Protein AF-A0A1A7XFI3-F1 (afdb_monomer)

InterPro domains:
  IPR007856 Saposin-like type B, region 1 [PF05184] (1-37)
  IPR008139 Saposin B type domain [PS50015] (1-78)
  IPR008139 Saposin B type domain [SM00741] (1-74)
  IPR011001 Saposin-like [SSF47862] (1-75)
  IPR038847 Granulysin-like [PTHR15541] (2-79)

Secondary structure (DSSP, 8-state):
-HHHHHHHHHHHHTTS-TT--HHHHHHHHHHHHHTTGGGHHHHHHHHHHTHHHHHHHHHS---HHHHHHHTTSSPPPP---TT---HHHHHHHHHHHHT-

Nearest PDB structures (foldseek):
  1nkl-assembly1_A  TM=8.766E-01  e=4.001E-03  Sus scrofa
  3bqp-assembly1_A  TM=8.415E-01  e=6.176E-03  Homo sapiens
  3s63-assembly1_A  TM=8.702E-01  e=8.552E-03  Necator americanus

Radius of gyration: 17.19 Å; Cα contacts (8 Å, |Δi|>4): 64; chains: 1; bounding box: 41×38×30 Å

Solvent-accessible surface area (backbone atoms only — not comparable to full-atom values): 5910 Å² total; per-residue (Å²): 102,35,69,59,45,38,55,51,45,49,58,41,58,76,67,48,58,94,82,49,48,64,68,58,47,55,53,42,56,52,55,56,22,68,72,43,64,94,46,23,67,62,38,49,53,50,50,65,76,39,42,66,62,54,43,54,45,68,61,50,89,62,53,55,65,56,53,25,30,80,69,65,41,26,78,68,78,75,78,84,50,96,79,67,89,50,76,66,62,56,49,51,52,52,55,55,60,77,74,108

pLDDT: mean 84.35, std 13.23, range [48.06, 95.44]

Organism: NCBI:txid60296

Foldseek 3Di:
DLVVQLVLVVQLLVPADLQRDLVNSLVSQLVSLVVPVVCNVVSVVLCVVCVVLSSVCSNDPDHSNVSCCVSVVDPDPPPPPVPDPDPVVVVVVVVVVVVD

Mean predicted aligned error: 9.66 Å

Structure (mmCIF, N/CA/C/O backbone):
data_AF-A0A1A7XFI3-F1
#
_entry.id   AF-A0A1A7XFI3-F1
#
loop_
_atom_site.group_PDB
_atom_site.id
_atom_site.type_symbol
_atom_site.label_atom_id
_atom_site.label_alt_id
_atom_site.label_comp_id
_atom_site.label_asym_id
_atom_site.label_entity_id
_atom_site.label_seq_id
_atom_site.pdbx_PDB_ins_code
_atom_site.Cartn_x
_atom_site.Cartn_y
_atom_site.Cartn_z
_atom_site.occupancy
_atom_site.B_iso_or_equiv
_atom_site.auth_seq_id
_atom_site.auth_comp_id
_atom_site.auth_asym_id
_atom_site.auth_atom_id
_atom_site.pdbx_PDB_model_num
ATOM 1 N N . LEU A 1 1 ? 5.497 4.207 -13.224 1.00 81.31 1 LEU A N 1
ATOM 2 C CA . LEU A 1 1 ? 4.551 3.583 -12.266 1.00 81.31 1 LEU A CA 1
ATOM 3 C C . LEU A 1 1 ? 5.078 3.659 -10.831 1.00 81.31 1 LEU A C 1
ATOM 5 O O . LEU A 1 1 ? 4.430 4.281 -9.999 1.00 81.31 1 LEU A O 1
ATOM 9 N N . CYS A 1 2 ? 6.290 3.152 -10.581 1.00 88.31 2 CYS A N 1
ATOM 10 C CA . CYS A 1 2 ? 6.933 3.129 -9.261 1.00 88.31 2 CYS A CA 1
ATOM 11 C C . CYS A 1 2 ? 6.914 4.466 -8.498 1.00 88.31 2 CYS A C 1
ATOM 13 O O . CYS A 1 2 ? 6.498 4.510 -7.345 1.00 88.31 2 CYS A O 1
ATOM 15 N N . TRP A 1 3 ? 7.302 5.579 -9.136 1.00 90.00 3 TRP A N 1
ATOM 16 C CA . TRP A 1 3 ? 7.281 6.904 -8.494 1.00 90.00 3 TRP A CA 1
ATOM 17 C C . TRP A 1 3 ? 5.890 7.293 -7.964 1.00 90.00 3 TRP A C 1
ATOM 19 O O . TRP A 1 3 ? 5.774 7.743 -6.827 1.00 90.00 3 TRP A O 1
ATOM 29 N N . GLY A 1 4 ? 4.837 7.048 -8.752 1.00 86.06 4 GLY A N 1
ATOM 30 C CA . GLY A 1 4 ? 3.459 7.363 -8.371 1.00 86.06 4 GLY A CA 1
ATOM 31 C C . GLY A 1 4 ? 2.961 6.513 -7.203 1.00 86.06 4 GLY A C 1
ATOM 32 O O . GLY A 1 4 ? 2.362 7.055 -6.278 1.00 86.06 4 GLY A O 1
ATOM 33 N N . CYS A 1 5 ? 3.277 5.213 -7.198 1.00 90.75 5 CYS A N 1
ATOM 34 C CA . CYS A 1 5 ? 2.975 4.343 -6.059 1.00 90.75 5 CYS A CA 1
ATOM 35 C C . CYS A 1 5 ? 3.663 4.845 -4.784 1.00 90.75 5 CYS A C 1
ATOM 37 O O . CYS A 1 5 ? 3.000 5.052 -3.768 1.00 90.75 5 CYS A O 1
ATOM 39 N N . LYS A 1 6 ? 4.968 5.151 -4.858 1.00 93.06 6 LYS A N 1
ATOM 40 C CA . LYS A 1 6 ? 5.721 5.643 -3.697 1.00 93.06 6 LYS A CA 1
ATOM 41 C C . LYS A 1 6 ? 5.152 6.949 -3.149 1.00 93.06 6 LYS A C 1
ATOM 43 O O . LYS A 1 6 ? 5.017 7.107 -1.940 1.00 93.06 6 LYS A O 1
ATOM 48 N N . TRP A 1 7 ? 4.807 7.886 -4.028 1.00 90.75 7 TRP A N 1
ATOM 49 C CA . TRP A 1 7 ? 4.205 9.151 -3.615 1.00 90.75 7 TRP A CA 1
ATOM 50 C C . TRP A 1 7 ? 2.848 8.939 -2.925 1.00 90.75 7 TRP A C 1
ATOM 52 O O . TRP A 1 7 ? 2.613 9.487 -1.846 1.00 90.75 7 TRP A O 1
ATOM 62 N N . ALA A 1 8 ? 1.983 8.107 -3.512 1.00 89.62 8 ALA A N 1
ATOM 63 C CA . ALA A 1 8 ? 0.657 7.820 -2.975 1.00 89.62 8 ALA A CA 1
ATOM 64 C C . ALA A 1 8 ? 0.736 7.127 -1.608 1.00 89.62 8 ALA A C 1
ATOM 66 O O . ALA A 1 8 ? 0.113 7.585 -0.651 1.00 89.62 8 ALA A O 1
ATOM 67 N N . LEU A 1 9 ? 1.548 6.075 -1.483 1.00 92.75 9 LEU A N 1
ATOM 68 C CA . LEU A 1 9 ? 1.673 5.326 -0.234 1.00 92.75 9 LEU A CA 1
ATOM 69 C C . LEU A 1 9 ? 2.389 6.113 0.863 1.00 92.75 9 LEU A C 1
ATOM 71 O O . LEU A 1 9 ? 2.007 5.993 2.023 1.00 92.75 9 LEU A O 1
ATOM 75 N N . LYS A 1 10 ? 3.330 7.005 0.522 1.00 92.50 10 LYS A N 1
ATOM 76 C CA . LYS A 1 10 ? 3.884 7.958 1.497 1.00 92.50 10 LYS A CA 1
ATOM 77 C C . LYS A 1 10 ? 2.787 8.857 2.078 1.00 92.50 10 LYS A C 1
ATOM 79 O O . LYS A 1 10 ? 2.738 9.061 3.285 1.00 92.50 10 LYS A O 1
ATOM 84 N N . LYS A 1 11 ? 1.863 9.354 1.245 1.00 90.81 11 LYS A N 1
ATOM 85 C CA . LYS A 1 11 ? 0.699 10.120 1.727 1.00 90.81 11 LYS A CA 1
ATOM 86 C C . LYS A 1 11 ? -0.243 9.295 2.599 1.00 90.81 11 LYS A C 1
ATOM 88 O O . LYS A 1 11 ? -0.818 9.849 3.530 1.00 90.81 11 LYS A O 1
ATOM 93 N N . VAL A 1 12 ? -0.431 8.013 2.289 1.00 92.44 12 VAL A N 1
ATOM 94 C CA . VAL A 1 12 ? -1.251 7.120 3.115 1.00 92.44 12 VAL A CA 1
ATOM 95 C C . VAL A 1 12 ? -0.586 6.916 4.475 1.00 92.44 12 VAL A C 1
ATOM 97 O O . VAL A 1 12 ? -1.197 7.283 5.474 1.00 92.44 12 VAL A O 1
ATOM 100 N N . LYS A 1 13 ? 0.675 6.456 4.515 1.00 90.69 13 LYS A N 1
ATOM 101 C CA . LYS A 1 13 ? 1.441 6.200 5.752 1.00 90.69 13 LYS A CA 1
ATOM 102 C C . LYS A 1 13 ? 1.628 7.425 6.644 1.00 90.69 13 LYS A C 1
ATOM 104 O O . LYS A 1 13 ? 1.627 7.290 7.854 1.00 90.69 13 LYS A O 1
ATOM 109 N N . ASN A 1 14 ? 1.727 8.623 6.073 1.00 88.94 14 ASN A N 1
ATOM 110 C CA . ASN A 1 14 ? 1.800 9.855 6.865 1.00 88.94 14 ASN A CA 1
ATOM 111 C C . ASN A 1 14 ? 0.495 10.187 7.610 1.00 88.94 14 ASN A C 1
ATOM 113 O O . ASN A 1 14 ? 0.494 11.067 8.464 1.00 88.94 14 ASN A O 1
ATOM 117 N N . VAL A 1 15 ? -0.623 9.565 7.230 1.00 86.31 15 VAL A N 1
ATOM 118 C CA . VAL A 1 15 ? -1.946 9.853 7.797 1.00 86.31 15 VAL A CA 1
ATOM 119 C C . VAL A 1 15 ? -2.481 8.679 8.603 1.00 86.31 15 VAL A C 1
ATOM 121 O O . VAL A 1 15 ? -3.174 8.898 9.593 1.00 86.31 15 VAL A O 1
ATOM 124 N N . ILE A 1 16 ? -2.196 7.447 8.184 1.00 86.38 16 ILE A N 1
ATOM 125 C CA . ILE A 1 16 ? -2.567 6.267 8.957 1.00 86.38 16 ILE A CA 1
ATOM 126 C C . ILE A 1 16 ? -1.575 6.105 10.122 1.00 86.38 16 ILE A C 1
ATOM 128 O O . ILE A 1 16 ? -0.366 6.086 9.917 1.00 86.38 16 ILE A O 1
ATOM 132 N N . GLY A 1 17 ? -2.080 6.073 11.357 1.00 78.38 17 GLY A N 1
ATOM 133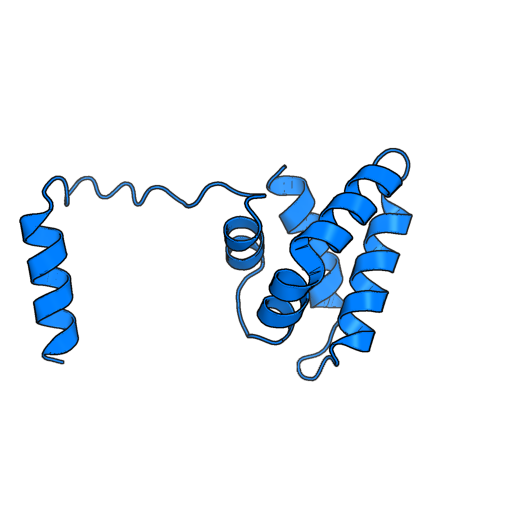 C CA . GLY A 1 17 ? -1.258 5.818 12.547 1.00 78.38 17 GLY A CA 1
ATOM 134 C C . GLY A 1 17 ? -0.842 4.346 12.655 1.00 78.38 17 GLY A C 1
ATOM 135 O O . GLY A 1 17 ? -1.303 3.516 11.878 1.00 78.38 17 GLY A O 1
ATOM 136 N N . GLN A 1 18 ? -0.021 4.001 13.654 1.00 75.81 18 GLN A N 1
ATOM 137 C CA . GLN A 1 18 ? 0.468 2.623 13.868 1.00 75.81 18 GLN A CA 1
ATOM 138 C C . GLN A 1 18 ? -0.644 1.579 14.082 1.00 75.81 18 GLN A C 1
ATOM 140 O O . GLN A 1 18 ? -0.426 0.408 13.813 1.00 75.81 18 GLN A O 1
ATOM 145 N N . ASN A 1 19 ? -1.842 1.998 14.504 1.00 80.19 19 ASN A N 1
ATOM 146 C CA . ASN A 1 19 ? -2.993 1.120 14.759 1.00 80.19 19 ASN A CA 1
ATOM 147 C C . ASN A 1 19 ? -4.133 1.370 13.761 1.00 80.19 19 ASN A C 1
ATOM 149 O O . ASN A 1 19 ? -5.301 1.498 14.135 1.00 80.19 19 ASN A O 1
ATOM 153 N N . ALA A 1 20 ? -3.793 1.545 12.486 1.00 87.56 20 ALA A N 1
ATOM 154 C CA . ALA A 1 20 ? -4.778 1.801 11.450 1.00 87.56 20 ALA A CA 1
ATOM 155 C C . ALA A 1 20 ? -5.647 0.563 11.197 1.00 87.56 20 ALA A C 1
ATOM 157 O O . ALA A 1 20 ? -5.149 -0.514 10.883 1.00 87.56 20 ALA A O 1
ATOM 158 N N . THR A 1 21 ? -6.968 0.724 11.285 1.00 91.19 21 THR A N 1
ATOM 159 C CA . THR A 1 21 ? -7.900 -0.343 10.905 1.00 91.19 21 THR A CA 1
ATOM 160 C C . THR A 1 21 ? -7.942 -0.495 9.388 1.00 91.19 21 THR A C 1
ATOM 162 O O . THR A 1 21 ? -7.758 0.487 8.656 1.00 91.19 21 THR A O 1
ATOM 165 N N . SER A 1 22 ? -8.274 -1.695 8.903 1.00 92.62 22 SER A N 1
ATOM 166 C CA . SER A 1 22 ? -8.470 -1.962 7.472 1.00 92.62 22 SER A CA 1
ATOM 167 C C . SER A 1 22 ? -9.433 -0.963 6.827 1.00 92.62 22 SER A C 1
ATOM 169 O O . SER A 1 22 ? -9.168 -0.453 5.742 1.00 92.62 22 SER A O 1
ATOM 171 N N . GLU A 1 23 ? -10.517 -0.600 7.516 1.00 93.19 23 GLU A N 1
ATOM 172 C CA . GLU A 1 23 ? -11.474 0.395 7.027 1.00 93.19 23 GLU A CA 1
ATOM 173 C C . GLU A 1 23 ? -10.833 1.783 6.851 1.00 93.19 23 GLU A C 1
ATOM 175 O O . GLU A 1 23 ? -11.011 2.425 5.809 1.00 93.19 23 GLU A O 1
ATOM 180 N N . SER A 1 24 ? -10.034 2.232 7.828 1.00 92.75 24 SER A N 1
ATOM 181 C CA . SER A 1 24 ? -9.328 3.518 7.749 1.00 92.75 24 SER A CA 1
ATOM 182 C C . SER A 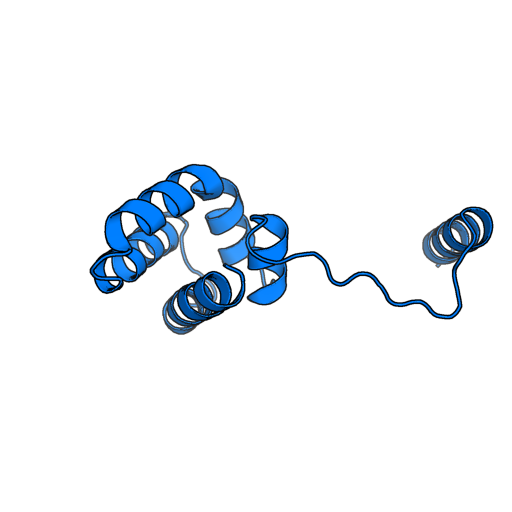1 24 ? -8.334 3.553 6.581 1.00 92.75 24 SER A C 1
ATOM 184 O O . SER A 1 24 ? -8.257 4.552 5.856 1.00 92.75 24 SER A O 1
ATOM 186 N N . ILE A 1 25 ? -7.643 2.434 6.334 1.00 94.56 25 ILE A N 1
ATOM 187 C CA . ILE A 1 25 ? -6.688 2.264 5.237 1.00 94.56 25 ILE A CA 1
ATOM 188 C C . ILE A 1 25 ? -7.409 2.334 3.890 1.00 94.56 25 ILE A C 1
ATOM 190 O O . ILE A 1 25 ? -7.037 3.134 3.028 1.00 94.56 25 ILE A O 1
ATOM 194 N N . ILE A 1 26 ? -8.487 1.561 3.723 1.00 95.00 26 ILE A N 1
ATOM 195 C CA . ILE A 1 26 ? -9.304 1.545 2.500 1.00 95.00 26 ILE A CA 1
ATOM 196 C C . ILE A 1 26 ? -9.831 2.950 2.196 1.00 95.00 26 ILE A C 1
ATOM 198 O O . ILE A 1 26 ? -9.740 3.423 1.057 1.00 95.00 26 ILE A O 1
ATOM 202 N N . LYS A 1 27 ? -10.364 3.643 3.210 1.00 94.69 27 LYS A N 1
ATOM 203 C CA . LYS A 1 27 ? -10.852 5.018 3.068 1.00 94.69 27 LYS A CA 1
ATOM 204 C C . LYS A 1 27 ? -9.733 5.943 2.599 1.00 94.69 27 LYS A C 1
ATOM 206 O O . LYS A 1 27 ? -9.936 6.720 1.662 1.00 94.69 27 LYS A O 1
ATOM 211 N N . LYS A 1 28 ? -8.539 5.837 3.191 1.00 93.88 28 LYS A N 1
ATOM 212 C CA . LYS A 1 28 ? -7.420 6.717 2.849 1.00 93.88 28 LYS A CA 1
ATOM 213 C C . LYS A 1 28 ? -6.865 6.461 1.450 1.00 93.88 28 LYS A C 1
ATOM 215 O O . LYS A 1 28 ? -6.597 7.429 0.738 1.00 93.88 28 LYS A O 1
ATOM 220 N N . LEU A 1 29 ? -6.758 5.201 1.030 1.00 95.00 29 LEU A N 1
ATOM 221 C CA . LEU A 1 29 ? -6.368 4.830 -0.333 1.00 95.00 29 LEU A CA 1
ATOM 222 C C . LEU A 1 29 ? -7.305 5.464 -1.371 1.00 95.00 29 LEU A C 1
ATOM 224 O O . LEU A 1 29 ? -6.840 6.099 -2.319 1.00 95.00 29 LEU A O 1
ATOM 228 N N . LYS A 1 30 ? -8.624 5.384 -1.144 1.00 94.62 30 LYS A N 1
ATOM 229 C CA . LYS A 1 30 ? -9.631 6.024 -2.007 1.00 94.62 30 LYS A CA 1
ATOM 230 C C . LYS A 1 30 ? -9.470 7.546 -2.042 1.00 94.62 30 LYS A C 1
ATOM 232 O O . LYS A 1 30 ? -9.418 8.121 -3.125 1.00 94.62 30 LYS A O 1
ATOM 237 N N . THR A 1 31 ? -9.300 8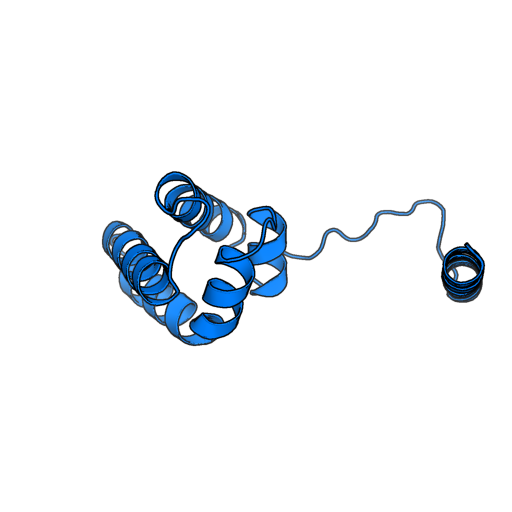.185 -0.879 1.00 94.06 31 THR A N 1
ATOM 238 C CA . THR A 1 31 ? -9.082 9.641 -0.793 1.00 94.06 31 THR A CA 1
ATOM 239 C C . THR A 1 31 ? -7.842 10.088 -1.567 1.00 94.06 31 THR A C 1
ATOM 241 O O . THR A 1 31 ? -7.874 11.121 -2.229 1.00 94.06 31 THR A O 1
ATOM 244 N N . VAL A 1 32 ? -6.742 9.331 -1.512 1.00 92.50 32 VAL A N 1
ATOM 245 C CA . VAL A 1 32 ? -5.537 9.654 -2.292 1.00 92.50 32 VAL A CA 1
ATOM 246 C C . VAL A 1 32 ? -5.807 9.528 -3.793 1.00 92.50 32 VAL A C 1
ATOM 248 O O . VAL A 1 32 ? -5.369 10.393 -4.549 1.00 92.50 32 VAL A O 1
ATOM 251 N N . CYS A 1 33 ? -6.578 8.527 -4.232 1.00 92.69 33 CYS A N 1
ATOM 252 C CA . CYS A 1 33 ? -6.976 8.414 -5.636 1.00 92.69 33 CYS A CA 1
ATOM 253 C C . CYS A 1 33 ? -7.832 9.588 -6.122 1.00 92.69 33 CYS A C 1
ATOM 255 O O . CYS A 1 33 ? -7.679 10.021 -7.264 1.00 92.69 33 CYS A O 1
ATOM 257 N N . ASP A 1 34 ? -8.694 10.140 -5.270 1.00 94.06 34 ASP A N 1
ATOM 258 C CA . ASP A 1 34 ? -9.531 11.289 -5.627 1.00 94.06 34 ASP A CA 1
ATOM 259 C C . ASP A 1 34 ? -8.720 12.573 -5.865 1.00 94.06 34 ASP A C 1
ATOM 261 O O . ASP A 1 34 ? -9.157 13.443 -6.616 1.00 94.06 34 ASP A O 1
ATOM 265 N N . GLN A 1 35 ? -7.509 12.664 -5.305 1.00 90.69 35 GLN A N 1
ATOM 266 C CA . GLN A 1 35 ? -6.596 13.801 -5.479 1.00 90.69 35 GLN A CA 1
ATOM 267 C C . GLN A 1 35 ? -5.776 13.747 -6.780 1.00 90.69 35 GLN A C 1
ATOM 269 O O . GLN A 1 35 ? -5.024 14.675 -7.064 1.00 90.69 35 GLN A O 1
ATOM 274 N N . LEU A 1 36 ? -5.883 12.673 -7.569 1.00 86.31 36 LEU A N 1
ATOM 275 C CA . LEU A 1 36 ? -5.006 12.420 -8.720 1.00 86.31 36 LEU A CA 1
ATOM 276 C C . LEU A 1 36 ? -5.548 12.927 -10.068 1.00 86.31 36 LEU A C 1
ATOM 278 O O . LEU A 1 36 ? -5.018 12.549 -11.115 1.00 86.31 36 LEU A O 1
ATOM 282 N N . GLY A 1 37 ? -6.581 13.777 -10.067 1.00 90.88 37 GLY A N 1
ATOM 283 C CA . GLY A 1 37 ? -7.109 14.427 -11.274 1.00 90.88 37 GLY A CA 1
ATOM 284 C C . GLY A 1 37 ? -7.374 13.431 -12.410 1.00 90.88 37 GLY A C 1
ATOM 285 O O . GLY A 1 37 ? -8.143 12.485 -12.248 1.00 90.88 37 GLY A O 1
ATOM 286 N N . LEU A 1 38 ? -6.679 13.598 -13.541 1.00 92.62 38 LEU A N 1
ATOM 287 C CA . LEU A 1 38 ? -6.796 12.727 -14.723 1.00 92.62 38 LEU A CA 1
ATOM 288 C C . LEU A 1 38 ? -6.476 11.245 -14.447 1.00 92.62 38 LEU A C 1
ATOM 290 O O . LEU A 1 38 ? -6.967 10.361 -15.146 1.00 92.62 38 LEU A O 1
ATOM 294 N N . LEU A 1 39 ? -5.680 10.945 -13.418 1.00 88.81 39 LEU A N 1
ATOM 295 C CA . LEU A 1 39 ? -5.308 9.576 -13.051 1.00 88.81 39 LEU A CA 1
ATOM 296 C C . LEU A 1 39 ? -6.279 8.931 -12.050 1.00 88.81 39 LEU A C 1
ATOM 298 O O . LEU A 1 39 ? -6.094 7.759 -11.717 1.00 88.81 39 LEU A O 1
ATOM 302 N N . LYS A 1 40 ? -7.325 9.642 -11.602 1.00 92.75 40 LYS A N 1
ATOM 303 C CA . LYS A 1 40 ? -8.300 9.168 -10.602 1.00 92.75 40 LYS A CA 1
ATOM 304 C C . LYS A 1 40 ? -8.846 7.776 -10.925 1.00 92.75 40 LYS A C 1
ATOM 306 O O . LYS A 1 40 ? -8.749 6.870 -10.101 1.00 92.75 40 LYS A O 1
ATOM 311 N N . SER A 1 41 ? -9.374 7.583 -12.136 1.00 94.38 41 SER A N 1
ATOM 312 C CA . SER A 1 41 ? -9.967 6.301 -12.556 1.00 94.38 41 SER A CA 1
ATOM 313 C C . SER A 1 41 ? -8.939 5.161 -12.550 1.00 94.38 41 SER A C 1
ATOM 315 O O . SER A 1 41 ? -9.184 4.083 -12.006 1.00 94.38 41 SER A O 1
ATOM 317 N N . LYS A 1 42 ? -7.733 5.423 -13.070 1.00 90.94 42 LYS A N 1
ATOM 318 C CA . LYS A 1 42 ? -6.638 4.445 -13.100 1.00 90.94 42 LYS A CA 1
ATOM 319 C C . LYS A 1 42 ? -6.158 4.080 -11.691 1.00 90.94 42 LYS A C 1
ATOM 321 O O . LYS A 1 42 ? -5.885 2.911 -11.437 1.00 90.94 42 LYS A O 1
ATOM 326 N N . CYS A 1 43 ? -6.110 5.051 -10.777 1.00 92.38 43 CYS A N 1
ATOM 327 C CA . CYS A 1 43 ? -5.770 4.820 -9.374 1.00 92.38 43 CYS A CA 1
ATOM 328 C C . CYS A 1 43 ? -6.812 3.949 -8.676 1.00 92.38 43 CYS A C 1
ATOM 330 O O . CYS A 1 43 ? -6.451 2.949 -8.068 1.00 92.38 43 CYS A O 1
ATOM 332 N N . HIS A 1 44 ? -8.102 4.271 -8.812 1.00 94.75 44 HIS A N 1
ATOM 333 C CA . HIS A 1 44 ? -9.170 3.468 -8.206 1.00 94.75 44 HIS A CA 1
ATOM 334 C C . HIS A 1 44 ? -9.174 2.033 -8.733 1.00 94.75 44 HIS A C 1
ATOM 336 O O . HIS A 1 44 ? -9.358 1.098 -7.957 1.00 94.75 44 HIS A O 1
ATOM 342 N N . LYS A 1 45 ? -8.904 1.836 -10.031 1.00 94.75 45 LYS A N 1
ATOM 343 C CA . LYS A 1 45 ? -8.763 0.494 -10.611 1.00 94.75 45 LYS A CA 1
ATOM 344 C C . LYS A 1 45 ? -7.593 -0.277 -9.989 1.00 94.75 45 LYS A C 1
ATOM 346 O O . LYS A 1 45 ? -7.774 -1.438 -9.642 1.00 94.75 45 LYS A O 1
ATOM 351 N N . PHE A 1 46 ? -6.446 0.378 -9.802 1.00 91.12 46 PHE A N 1
ATOM 352 C CA . PHE A 1 46 ? -5.275 -0.200 -9.137 1.00 91.12 46 PHE A CA 1
ATOM 353 C C . PHE A 1 46 ? -5.549 -0.533 -7.662 1.00 91.12 46 PHE A C 1
ATOM 355 O O . PHE A 1 46 ? -5.318 -1.654 -7.225 1.00 91.12 46 PHE A O 1
ATOM 362 N N . VAL A 1 47 ? -6.107 0.404 -6.890 1.00 94.06 47 VAL A N 1
ATOM 363 C CA . VAL A 1 47 ? -6.457 0.161 -5.480 1.00 94.06 47 VAL A CA 1
ATOM 364 C C . VAL A 1 47 ? -7.442 -0.996 -5.361 1.00 94.06 47 VAL A C 1
ATOM 366 O O . VAL A 1 47 ? -7.283 -1.833 -4.484 1.00 94.06 47 VAL A O 1
ATOM 369 N N . LYS A 1 48 ? -8.428 -1.089 -6.261 1.00 95.44 48 LYS A N 1
ATOM 370 C CA . LYS A 1 48 ? -9.385 -2.199 -6.274 1.00 95.44 48 LYS A CA 1
ATOM 371 C C . LYS A 1 48 ? -8.716 -3.542 -6.587 1.00 95.44 48 LYS A C 1
ATOM 373 O O . LYS A 1 48 ? -9.063 -4.526 -5.946 1.00 95.44 48 LYS A O 1
ATOM 378 N N . SER A 1 49 ? -7.786 -3.598 -7.544 1.00 95.25 49 SER A N 1
ATOM 379 C CA . SER A 1 49 ? -7.115 -4.853 -7.922 1.00 95.25 49 SER A CA 1
ATOM 380 C C . SER A 1 49 ? -6.092 -5.335 -6.895 1.00 95.25 49 SER A C 1
ATOM 382 O O . SER A 1 49 ? -5.800 -6.524 -6.861 1.00 95.25 49 SER A O 1
ATOM 384 N N . HIS A 1 50 ? -5.571 -4.439 -6.054 1.00 94.38 50 HIS A N 1
ATOM 385 C CA . HIS A 1 50 ? -4.542 -4.753 -5.058 1.00 94.38 50 HIS A CA 1
ATOM 386 C C . HIS A 1 50 ? -5.005 -4.520 -3.614 1.00 94.38 50 HIS A C 1
ATOM 388 O O . HIS A 1 50 ? -4.169 -4.407 -2.725 1.00 94.38 50 HIS A O 1
ATOM 394 N N . LEU A 1 51 ? -6.316 -4.421 -3.359 1.00 94.00 51 LEU A N 1
ATOM 395 C CA . LEU A 1 51 ? -6.827 -3.954 -2.065 1.00 94.00 51 LEU A CA 1
ATOM 396 C C . LEU A 1 51 ? -6.377 -4.829 -0.891 1.00 94.00 51 LEU A C 1
ATOM 398 O O . LEU A 1 51 ? -6.000 -4.282 0.136 1.00 94.00 51 LEU A O 1
ATOM 402 N N . GLY A 1 52 ? -6.401 -6.156 -1.057 1.00 94.06 52 GLY A N 1
ATOM 403 C CA . GLY A 1 52 ? -5.958 -7.100 -0.027 1.00 94.06 52 GLY A CA 1
ATOM 404 C C . GLY A 1 52 ? -4.497 -6.873 0.353 1.00 94.06 52 GLY A C 1
ATOM 405 O O . GLY A 1 52 ? -4.223 -6.517 1.492 1.00 94.06 52 GLY A O 1
ATOM 406 N N . VAL A 1 53 ? -3.601 -6.945 -0.639 1.00 94.31 53 VAL A N 1
ATOM 407 C CA . VAL A 1 53 ? -2.157 -6.703 -0.469 1.00 94.31 53 VAL A CA 1
ATOM 408 C C . VAL A 1 53 ? -1.897 -5.326 0.141 1.00 94.31 53 VAL A C 1
ATOM 410 O O . VAL A 1 53 ? -1.141 -5.195 1.089 1.00 94.31 53 VAL A O 1
ATOM 413 N N . LEU A 1 54 ? -2.561 -4.278 -0.356 1.00 94.94 54 LEU A N 1
ATOM 414 C CA . LEU A 1 54 ? -2.391 -2.926 0.175 1.00 94.94 54 LEU A CA 1
ATOM 415 C C . LEU A 1 54 ? -2.833 -2.810 1.635 1.00 94.94 54 LEU A C 1
ATOM 417 O O . LEU A 1 54 ? -2.193 -2.087 2.385 1.00 94.94 54 LEU A O 1
ATOM 421 N N . VAL A 1 55 ? -3.930 -3.455 2.035 1.00 94.25 55 VAL A N 1
ATOM 422 C CA . VAL A 1 55 ? -4.401 -3.417 3.426 1.00 94.25 55 VAL A CA 1
ATOM 423 C C . VAL A 1 55 ? -3.450 -4.183 4.332 1.00 94.25 55 VAL A C 1
ATOM 425 O O . VAL A 1 55 ? -3.058 -3.639 5.356 1.00 94.25 55 VAL A O 1
ATOM 428 N N . GLU A 1 56 ? -3.058 -5.391 3.938 1.00 92.50 56 GLU A N 1
ATOM 429 C CA . GLU A 1 56 ? -2.114 -6.231 4.674 1.00 92.50 56 GLU A CA 1
ATOM 430 C C . GLU A 1 56 ? -0.791 -5.490 4.914 1.00 92.50 56 GLU A C 1
ATOM 432 O O . GLU A 1 56 ? -0.439 -5.186 6.051 1.00 92.50 56 GLU A O 1
ATOM 437 N N . GLU A 1 57 ? -0.137 -5.042 3.848 1.00 92.44 57 GLU A N 1
ATOM 438 C CA . GLU A 1 57 ? 1.157 -4.348 3.898 1.00 92.44 57 GLU A CA 1
ATOM 439 C C . GLU A 1 57 ? 1.104 -2.980 4.606 1.00 92.44 57 GLU A C 1
ATOM 441 O O . GLU A 1 57 ? 2.102 -2.464 5.105 1.00 92.44 57 GLU A O 1
ATOM 446 N N . LEU A 1 58 ? -0.059 -2.320 4.632 1.00 91.69 58 LEU A N 1
ATOM 447 C CA . LEU A 1 58 ? -0.224 -1.058 5.361 1.00 91.69 58 LEU A CA 1
ATOM 448 C C . LEU A 1 58 ? -0.544 -1.266 6.846 1.00 91.69 58 LEU A C 1
ATOM 450 O O . LEU A 1 58 ? -0.475 -0.291 7.596 1.00 91.69 58 LEU A O 1
ATOM 454 N N . THR A 1 59 ? -0.865 -2.493 7.268 1.00 90.25 59 THR A N 1
ATOM 455 C CA . THR A 1 59 ? -0.953 -2.874 8.688 1.00 90.25 59 THR A CA 1
ATOM 456 C C . THR A 1 59 ? 0.378 -3.353 9.268 1.00 90.25 59 THR A C 1
ATOM 458 O O . THR A 1 59 ? 0.519 -3.420 10.487 1.00 90.25 59 THR A O 1
ATOM 461 N N . THR A 1 60 ? 1.371 -3.632 8.423 1.00 87.38 60 THR A N 1
ATOM 462 C CA . THR A 1 60 ? 2.730 -4.002 8.833 1.00 87.38 60 THR A CA 1
ATOM 463 C C . THR A 1 60 ? 3.665 -2.784 8.883 1.00 87.38 60 THR A C 1
ATOM 465 O O . THR A 1 60 ? 3.323 -1.640 8.547 1.00 87.38 60 THR A O 1
ATOM 468 N N . THR A 1 61 ? 4.910 -3.026 9.292 1.00 84.50 61 THR A N 1
ATOM 469 C CA . THR A 1 61 ? 5.984 -2.025 9.307 1.00 84.50 61 THR A CA 1
ATOM 470 C C . THR A 1 61 ? 6.673 -1.839 7.950 1.00 84.50 61 THR A C 1
ATOM 472 O O . THR A 1 61 ? 7.644 -1.087 7.877 1.00 84.50 61 THR A O 1
ATOM 475 N N . ASP A 1 62 ? 6.178 -2.460 6.875 1.00 88.00 62 ASP A N 1
ATOM 476 C CA . ASP A 1 62 ? 6.882 -2.529 5.588 1.00 88.00 62 ASP A CA 1
ATOM 477 C C . ASP A 1 62 ? 7.109 -1.162 4.957 1.00 88.00 62 ASP A C 1
ATOM 479 O O . ASP A 1 62 ? 6.217 -0.317 4.889 1.00 88.00 62 ASP A O 1
ATOM 483 N N . ASP A 1 63 ? 8.309 -0.885 4.465 1.00 92.00 63 ASP A N 1
ATOM 484 C CA . ASP A 1 63 ? 8.569 0.416 3.867 1.00 92.00 63 ASP A CA 1
ATOM 485 C C . ASP A 1 63 ? 7.792 0.597 2.547 1.00 92.00 63 ASP A C 1
ATOM 487 O O . ASP A 1 63 ? 7.469 -0.346 1.828 1.00 92.00 63 ASP A O 1
ATOM 491 N N . VAL A 1 64 ? 7.523 1.852 2.184 1.00 94.00 64 VAL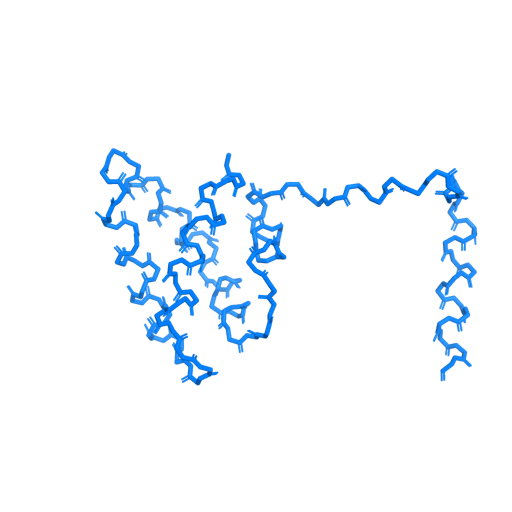 A N 1
ATOM 492 C CA . VAL A 1 64 ? 6.733 2.213 0.994 1.00 94.00 64 VAL A CA 1
ATOM 493 C C . VAL A 1 64 ? 7.229 1.543 -0.296 1.00 94.00 64 VAL A C 1
ATOM 495 O O . VAL A 1 64 ? 6.426 1.262 -1.188 1.00 94.00 64 VAL A O 1
ATOM 498 N N . ARG A 1 65 ? 8.541 1.319 -0.448 1.00 94.12 65 ARG A N 1
ATOM 499 C CA . ARG A 1 65 ? 9.082 0.684 -1.651 1.00 94.12 65 ARG A CA 1
ATOM 500 C C . ARG A 1 65 ? 8.685 -0.786 -1.706 1.00 94.12 65 ARG A C 1
ATOM 502 O O . ARG A 1 65 ? 8.314 -1.224 -2.792 1.00 94.12 65 ARG A O 1
ATOM 509 N N . THR A 1 66 ? 8.760 -1.499 -0.588 1.00 93.88 66 THR A N 1
ATOM 510 C CA . THR A 1 66 ? 8.404 -2.921 -0.483 1.00 93.88 66 THR A CA 1
ATOM 511 C C . THR A 1 66 ? 6.959 -3.150 -0.912 1.00 93.88 66 THR A C 1
ATOM 513 O O . THR A 1 66 ? 6.727 -3.864 -1.886 1.00 93.88 66 THR A O 1
ATOM 516 N N . ILE A 1 67 ? 6.020 -2.370 -0.374 1.00 94.12 67 ILE A N 1
ATOM 517 C CA . ILE A 1 67 ? 4.603 -2.421 -0.778 1.00 94.12 67 ILE A CA 1
ATOM 518 C C . ILE A 1 67 ? 4.435 -2.176 -2.290 1.00 94.12 67 ILE A C 1
ATOM 520 O O . ILE A 1 67 ? 3.664 -2.839 -2.991 1.00 94.12 67 ILE A O 1
ATOM 524 N N . CYS A 1 68 ? 5.180 -1.214 -2.846 1.00 93.00 68 CYS A N 1
ATOM 525 C CA . CYS A 1 68 ? 5.134 -0.934 -4.279 1.00 93.00 68 CYS A CA 1
ATOM 526 C C . CYS A 1 68 ? 5.757 -2.040 -5.145 1.00 93.00 68 CYS A C 1
ATOM 528 O O . CYS A 1 68 ? 5.392 -2.148 -6.314 1.00 93.00 68 CYS A O 1
ATOM 530 N N . VAL A 1 69 ? 6.690 -2.838 -4.624 1.00 93.88 69 VAL A N 1
ATOM 531 C CA . VAL A 1 69 ? 7.207 -4.035 -5.305 1.00 93.88 69 VAL A CA 1
ATOM 532 C C . VAL A 1 69 ? 6.176 -5.160 -5.240 1.00 93.88 69 VAL A C 1
ATOM 534 O O . VAL A 1 69 ? 5.854 -5.727 -6.281 1.00 93.88 69 VAL A O 1
ATOM 537 N N . ASN A 1 70 ? 5.577 -5.399 -4.072 1.00 91.31 70 ASN A N 1
ATOM 538 C CA . ASN A 1 70 ? 4.597 -6.472 -3.851 1.00 91.31 70 ASN A CA 1
ATOM 539 C C . ASN A 1 70 ? 3.303 -6.261 -4.657 1.00 91.31 70 ASN A C 1
ATOM 541 O O . ASN A 1 70 ? 2.650 -7.207 -5.087 1.00 91.31 70 ASN A O 1
ATOM 545 N N . THR A 1 71 ? 2.972 -5.006 -4.968 1.00 90.50 71 THR A N 1
ATOM 546 C CA . THR A 1 71 ? 1.867 -4.645 -5.874 1.00 90.50 71 THR A CA 1
ATOM 547 C C . THR A 1 71 ? 2.267 -4.568 -7.356 1.00 90.50 71 THR A C 1
ATOM 549 O O . THR A 1 71 ? 1.454 -4.186 -8.198 1.00 90.50 71 THR A O 1
ATOM 552 N N . GLY A 1 72 ? 3.519 -4.887 -7.704 1.00 90.44 72 GLY A N 1
ATOM 553 C CA . GLY A 1 72 ? 4.045 -4.853 -9.076 1.00 90.44 72 GLY A CA 1
ATOM 554 C C . GLY A 1 72 ? 4.249 -3.445 -9.654 1.00 90.44 72 GLY A C 1
ATOM 555 O O . GLY A 1 72 ? 4.566 -3.286 -10.834 1.00 90.44 72 GLY A O 1
ATOM 556 N N . ALA A 1 73 ? 4.077 -2.392 -8.851 1.00 89.81 73 ALA A N 1
ATOM 557 C CA . ALA A 1 73 ? 4.230 -1.008 -9.291 1.00 89.81 73 ALA A CA 1
ATOM 558 C C . ALA A 1 73 ? 5.703 -0.587 -9.460 1.00 89.81 73 ALA A C 1
ATOM 560 O O . ALA A 1 73 ? 6.019 0.281 -10.286 1.00 89.81 73 ALA A O 1
ATOM 561 N N . CYS A 1 74 ? 6.596 -1.188 -8.677 1.00 92.44 74 CYS A N 1
ATOM 562 C CA . CYS A 1 74 ? 8.045 -1.093 -8.779 1.00 92.44 74 CYS A CA 1
ATOM 563 C C . CYS A 1 74 ? 8.614 -2.459 -9.165 1.00 92.44 74 CYS A C 1
ATOM 565 O O . CYS A 1 74 ? 8.151 -3.486 -8.682 1.00 92.44 74 CYS A O 1
ATOM 567 N N . LYS A 1 75 ? 9.666 -2.469 -9.987 1.00 91.31 75 LYS A N 1
ATOM 568 C CA . LYS A 1 75 ? 10.478 -3.676 -10.134 1.00 91.31 75 LYS A CA 1
ATOM 569 C C . LYS A 1 75 ? 11.159 -3.968 -8.796 1.00 91.31 75 LYS A C 1
ATOM 571 O O . LYS A 1 75 ? 11.605 -3.027 -8.121 1.00 91.31 75 LYS A O 1
ATOM 576 N N . ALA A 1 76 ? 11.261 -5.249 -8.441 1.00 87.19 76 ALA A N 1
ATOM 577 C CA . ALA A 1 76 ? 12.196 -5.670 -7.409 1.00 87.19 76 ALA A CA 1
ATOM 578 C C . ALA A 1 76 ? 13.571 -5.086 -7.751 1.00 87.19 76 ALA A C 1
ATOM 580 O O . ALA A 1 76 ? 13.899 -4.893 -8.926 1.00 87.19 76 ALA A O 1
ATOM 581 N N . LYS A 1 77 ? 14.350 -4.715 -6.729 1.00 75.69 77 LYS A N 1
ATOM 582 C CA . LYS A 1 77 ? 15.753 -4.427 -7.018 1.00 75.69 77 LYS A CA 1
ATOM 583 C C . LYS A 1 77 ? 16.295 -5.777 -7.475 1.00 75.69 77 LYS A C 1
ATOM 585 O O . LYS A 1 77 ? 16.194 -6.722 -6.696 1.00 75.69 77 LYS A O 1
ATOM 590 N N . GLU A 1 78 ? 16.774 -5.888 -8.712 1.00 61.25 78 GLU A N 1
ATOM 591 C CA . GLU A 1 78 ? 17.747 -6.939 -8.969 1.00 61.25 78 GLU A CA 1
ATOM 592 C C . GLU A 1 78 ? 18.826 -6.684 -7.930 1.00 61.25 78 GLU A C 1
ATOM 594 O O . GLU A 1 78 ? 19.327 -5.566 -7.764 1.00 61.25 78 GLU A O 1
ATOM 599 N N . LEU A 1 79 ? 19.016 -7.682 -7.084 1.00 54.00 79 LEU A N 1
ATOM 600 C CA . LEU A 1 79 ? 20.211 -7.784 -6.295 1.00 54.00 79 LEU A CA 1
ATOM 601 C C . LEU A 1 79 ? 21.312 -7.821 -7.358 1.00 54.00 79 LEU A C 1
ATOM 603 O O . LEU A 1 79 ? 21.589 -8.876 -7.916 1.00 54.00 79 LEU A O 1
ATOM 607 N N . ASP A 1 80 ? 21.855 -6.647 -7.705 1.00 48.06 80 ASP A N 1
ATOM 608 C CA . ASP A 1 80 ? 23.162 -6.520 -8.332 1.00 48.06 80 ASP A CA 1
ATOM 609 C C . ASP A 1 80 ? 24.115 -7.099 -7.291 1.00 48.06 80 ASP A C 1
ATOM 611 O O . ASP A 1 80 ? 24.677 -6.393 -6.455 1.00 48.06 80 ASP A O 1
ATOM 615 N N . LEU A 1 81 ? 24.162 -8.426 -7.249 1.00 49.22 81 LEU A N 1
ATOM 616 C CA . LEU A 1 81 ? 25.178 -9.2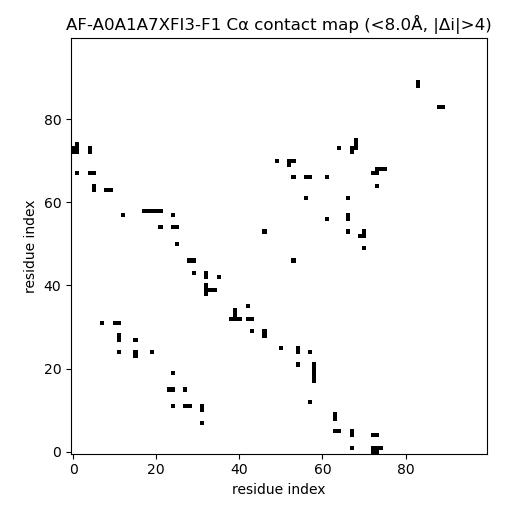08 -6.599 1.00 49.22 81 LEU A CA 1
ATOM 617 C C . LEU A 1 81 ? 26.240 -9.345 -7.677 1.00 49.22 81 LEU A C 1
ATOM 619 O O . LEU A 1 81 ? 26.182 -10.303 -8.448 1.00 49.22 81 LEU A O 1
ATOM 623 N N . PRO A 1 82 ? 27.243 -8.451 -7.740 1.00 50.91 82 PRO A N 1
ATOM 624 C CA . PRO A 1 82 ? 28.411 -8.710 -8.570 1.00 50.91 82 PRO A CA 1
ATOM 625 C C . PRO A 1 82 ? 29.159 -9.992 -8.143 1.00 50.91 82 PRO A C 1
ATOM 627 O O . PRO A 1 82 ? 30.151 -10.336 -8.773 1.00 50.91 82 PRO A O 1
ATOM 630 N N . PHE A 1 83 ? 28.692 -10.705 -7.104 1.00 52.38 83 PHE A N 1
ATOM 631 C CA . PHE A 1 83 ? 29.348 -11.869 -6.515 1.00 52.38 83 PHE A CA 1
ATOM 632 C C . PHE A 1 83 ? 28.544 -13.179 -6.485 1.00 52.38 83 PHE A C 1
ATOM 634 O O . PHE A 1 83 ? 29.173 -14.206 -6.286 1.00 52.38 83 PHE A O 1
ATOM 641 N N . TYR A 1 84 ? 27.223 -13.213 -6.714 1.00 55.12 84 TYR A N 1
ATOM 642 C CA . TYR A 1 84 ? 26.464 -14.481 -6.675 1.00 55.12 84 TYR A CA 1
ATOM 643 C C . TYR A 1 84 ? 25.795 -14.750 -8.013 1.00 55.12 84 TYR A C 1
ATOM 645 O O . TYR A 1 84 ? 24.658 -14.360 -8.268 1.00 55.12 84 TYR A O 1
ATOM 653 N N . THR A 1 85 ? 26.548 -15.411 -8.883 1.00 58.25 85 THR A N 1
ATOM 654 C CA . THR A 1 85 ? 26.105 -15.784 -10.231 1.00 58.25 85 THR A CA 1
ATOM 655 C C . THR A 1 85 ? 25.746 -17.264 -10.355 1.00 58.25 85 THR A C 1
ATOM 657 O O . THR A 1 85 ? 25.315 -17.687 -11.426 1.00 58.25 85 THR A O 1
ATOM 660 N N . ASN A 1 86 ? 25.858 -18.063 -9.286 1.00 60.75 86 ASN A N 1
ATOM 661 C CA . ASN A 1 86 ? 25.504 -19.480 -9.322 1.00 60.75 86 ASN A CA 1
ATOM 662 C C . ASN A 1 86 ? 24.426 -19.843 -8.280 1.00 60.75 86 ASN A C 1
ATOM 664 O O . ASN A 1 86 ? 24.372 -19.340 -7.159 1.00 60.75 86 ASN A O 1
ATOM 668 N N . LYS A 1 87 ? 23.518 -20.728 -8.702 1.00 64.62 87 LYS A N 1
ATOM 669 C CA . LYS A 1 87 ? 22.386 -21.225 -7.907 1.00 64.62 87 LYS A CA 1
ATOM 670 C C . LYS A 1 87 ? 22.844 -22.051 -6.695 1.00 64.62 87 LYS A C 1
ATOM 672 O O . LYS A 1 87 ? 22.114 -22.140 -5.715 1.00 64.62 87 LYS A O 1
ATOM 677 N N . GLU A 1 88 ? 24.037 -22.637 -6.763 1.00 69.31 88 GLU A N 1
ATOM 678 C CA . GLU A 1 88 ? 24.608 -23.492 -5.717 1.00 69.31 88 GLU A CA 1
ATOM 679 C C . GLU A 1 88 ? 25.089 -22.687 -4.499 1.00 69.31 88 GLU A C 1
ATOM 681 O O . GLU A 1 88 ? 24.848 -23.095 -3.368 1.00 69.31 88 GLU A O 1
ATOM 686 N N . GLU A 1 89 ? 25.690 -21.511 -4.688 1.00 64.69 89 GLU A N 1
ATOM 687 C CA . GLU A 1 89 ? 26.092 -20.614 -3.595 1.00 64.69 89 GLU A CA 1
ATOM 688 C C . GLU A 1 89 ? 24.889 -19.965 -2.916 1.00 64.69 89 GLU A C 1
ATOM 690 O O . GLU A 1 89 ? 24.907 -19.767 -1.703 1.00 64.69 89 GLU A O 1
ATOM 695 N N . LEU A 1 90 ? 23.820 -19.687 -3.671 1.00 66.44 90 LEU A N 1
ATOM 696 C CA . LEU A 1 90 ? 22.570 -19.206 -3.089 1.00 66.44 90 LEU A CA 1
ATOM 697 C C . LEU A 1 90 ? 21.937 -20.276 -2.185 1.00 66.44 90 LEU A C 1
ATOM 699 O O . LEU A 1 90 ? 21.471 -19.952 -1.097 1.00 66.44 90 LEU A O 1
ATOM 703 N N . LEU A 1 91 ? 21.966 -21.547 -2.602 1.00 67.25 91 LEU A N 1
ATOM 704 C CA . LEU A 1 91 ? 21.495 -22.671 -1.786 1.00 67.25 91 LEU A CA 1
ATOM 705 C C . LEU A 1 91 ? 22.351 -22.859 -0.525 1.00 67.25 91 LEU A C 1
ATOM 707 O O . LEU A 1 91 ? 21.789 -23.020 0.552 1.00 67.25 91 LEU A O 1
ATOM 711 N N . ARG A 1 92 ? 23.681 -22.724 -0.620 1.00 74.38 92 ARG A N 1
ATOM 712 C CA . ARG A 1 92 ? 24.5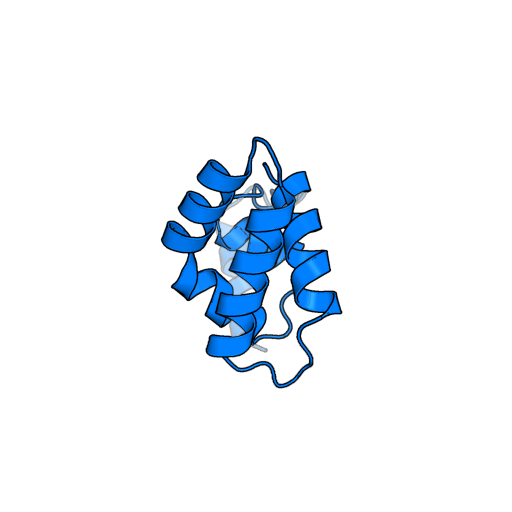68 -22.760 0.559 1.00 74.38 92 ARG A CA 1
ATOM 713 C C . ARG A 1 92 ? 24.302 -21.619 1.538 1.00 74.38 92 ARG A C 1
ATOM 715 O O . ARG A 1 92 ? 24.388 -21.815 2.743 1.00 74.38 92 ARG A O 1
ATOM 722 N N . LEU A 1 93 ? 23.981 -20.424 1.044 1.00 67.12 93 LEU A N 1
ATOM 723 C CA . LEU A 1 93 ? 23.584 -19.303 1.900 1.00 67.12 93 LEU A CA 1
ATOM 724 C C . LEU A 1 93 ? 22.282 -19.592 2.652 1.00 67.12 93 LEU A C 1
ATOM 726 O O . LEU A 1 93 ? 22.202 -19.282 3.837 1.00 67.12 93 LEU A O 1
ATOM 730 N N . PHE A 1 94 ? 21.289 -20.197 1.995 1.00 73.25 94 PHE A N 1
ATOM 731 C CA . PHE A 1 94 ? 20.068 -20.641 2.672 1.00 73.25 94 PHE A CA 1
ATOM 732 C C . PHE A 1 94 ? 20.361 -21.721 3.726 1.00 73.25 94 PHE A C 1
ATOM 734 O O . PHE A 1 94 ? 19.889 -21.584 4.849 1.00 73.25 94 PHE A O 1
ATOM 741 N N . GLU A 1 95 ? 21.212 -22.709 3.423 1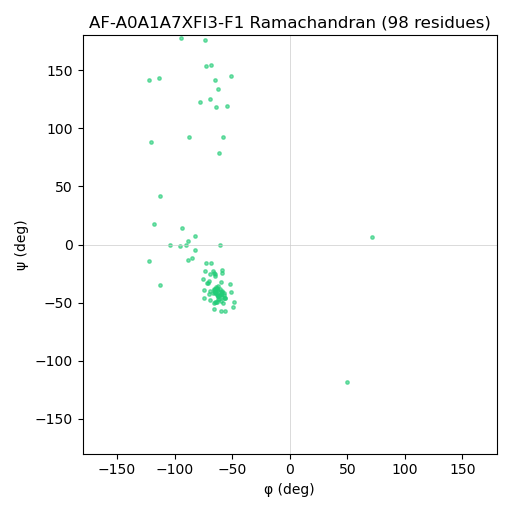.00 72.69 95 GLU A N 1
ATOM 742 C CA . GLU A 1 95 ? 21.645 -23.734 4.393 1.00 72.69 95 GLU A CA 1
ATOM 743 C C . GLU A 1 95 ? 22.349 -23.126 5.620 1.00 72.69 95 GLU A C 1
ATOM 745 O O . GLU A 1 95 ? 22.109 -23.549 6.747 1.00 72.69 95 GLU A O 1
ATOM 750 N N . ILE A 1 96 ? 23.199 -22.108 5.430 1.00 67.88 96 ILE A N 1
ATOM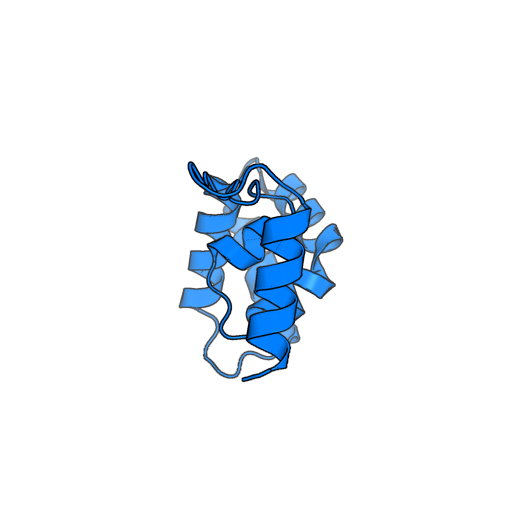 751 C CA . ILE A 1 96 ? 23.889 -21.417 6.534 1.00 67.88 96 ILE A CA 1
ATOM 752 C C . ILE A 1 96 ? 22.899 -20.656 7.425 1.00 67.88 96 ILE A C 1
ATOM 754 O O . ILE A 1 96 ? 23.072 -20.626 8.641 1.00 67.88 96 ILE A O 1
ATOM 758 N N . VAL A 1 97 ? 21.877 -20.031 6.836 1.00 69.75 97 VAL A N 1
ATOM 759 C CA . VAL A 1 97 ? 20.857 -19.282 7.585 1.00 69.75 97 VAL A CA 1
ATOM 760 C C . VAL A 1 97 ? 19.925 -20.216 8.359 1.00 69.75 97 VAL A C 1
ATOM 762 O O . VAL A 1 97 ? 19.500 -19.853 9.446 1.00 69.75 97 VAL A O 1
ATOM 765 N N . GLU A 1 98 ? 19.634 -21.416 7.852 1.00 69.62 98 GLU A N 1
ATOM 766 C CA . GLU A 1 98 ? 18.844 -22.426 8.578 1.00 69.62 98 GLU A CA 1
ATOM 767 C C . GLU A 1 98 ? 19.608 -23.092 9.739 1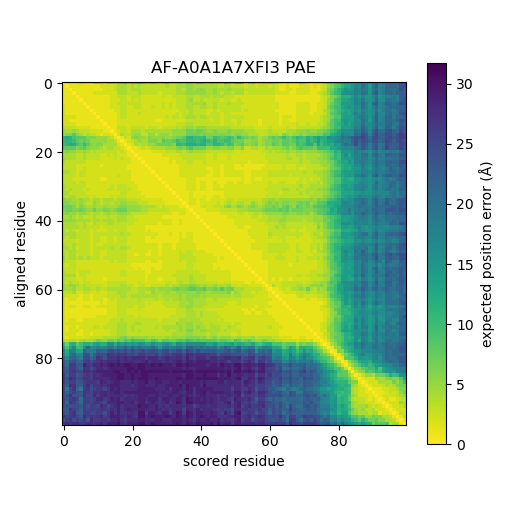.00 69.62 98 GLU A C 1
ATOM 769 O O . GLU A 1 98 ? 18.996 -23.728 10.597 1.00 69.62 98 GLU A O 1
ATOM 774 N N . LEU A 1 99 ? 20.938 -22.954 9.777 1.00 56.81 99 LEU A N 1
ATOM 775 C CA . LEU A 1 99 ? 21.813 -23.493 10.825 1.00 56.81 99 LEU A CA 1
ATOM 776 C C . LEU A 1 99 ? 22.143 -22.486 11.949 1.00 56.81 99 LEU A C 1
ATOM 778 O O . LEU A 1 99 ? 22.868 -22.850 12.879 1.00 56.81 99 LEU A O 1
ATOM 782 N N . LEU A 1 100 ? 21.640 -21.248 11.870 1.00 56.47 100 LEU A N 1
ATOM 783 C CA . LEU A 1 100 ? 21.760 -20.193 12.893 1.00 56.47 100 LEU A CA 1
ATOM 784 C C . LEU A 1 100 ? 20.435 -19.997 13.639 1.00 56.47 100 LEU A C 1
ATOM 786 O O . LEU A 1 100 ? 20.502 -19.813 14.875 1.00 56.47 100 LEU A O 1
#

Sequence (100 aa):
LCWGCKWALKKVKNVIGQNATSESIIKKLKTVCDQLGLLKSKCHKFVKSHLGVLVEELTTTDDVRTICVNTGACKAKELDLPFYTNKEELLRLFEIVELL